Protein AF-A0A1L9UAB1-F1 (afdb_monomer)

Radius of gyration: 18.2 Å; Cα contacts (8 Å, |Δi|>4): 62; chains: 1; bounding box: 37×27×57 Å

Solvent-accessible surface area (backbone atoms only — not comparable to full-atom values): 6591 Å² total; per-residue (Å²): 135,89,75,77,73,87,72,81,56,47,74,92,64,65,47,100,83,69,58,80,67,83,61,58,80,86,55,81,45,85,50,50,50,58,50,54,51,51,55,52,47,51,55,50,50,52,50,56,72,71,42,64,96,72,83,76,54,79,80,77,55,50,68,67,56,56,52,52,51,53,50,49,55,55,48,52,57,67,70,41,41,55,69,71,28,90,49,75,66,32,46,62,74,26,44,69,56,32,70,78,38,59,81,61,96

pLDDT: mean 80.14, std 14.11, range [32.78, 94.5]

Sequence (105 aa):
MSVSYTSDTDDQFITGAGVSYEFPPAVPTSMSASIARIEFASLCEETVNQLPVSGLDPKECGYGAVLGLGARFQNYLKDLSVFFQPDLTSIRQSQAICEERPYIA

Foldseek 3Di:
DPPPPDAQDEPVPCDPVRDDDRDDLLDHHPCLQVVLVVVVVVLVVVVCVLDPPPVPDPVSNPVVNVVVSVVVVVVSLVPHHLLQRPDPVSVVVCVVVCVVPVSSD

Secondary structure (DSSP, 8-state):
---PPPP---GGG--TT-------TTS--TTHHHHHHHHHHHHHHHHHHHS-TT---TTTS-HHHHHHHHHHHHHHHHHS-GGG--SHHHHHHTHHHHHH-TTT-

Structure (mmCIF, N/CA/C/O backbone):
data_AF-A0A1L9UAB1-F1
#
_entry.id   AF-A0A1L9UAB1-F1
#
loop_
_atom_site.group_PDB
_atom_site.id
_atom_site.type_symbol
_atom_site.label_atom_id
_atom_site.label_alt_id
_atom_site.label_comp_id
_atom_site.label_asym_id
_atom_site.label_entity_id
_atom_site.label_seq_id
_atom_site.pdbx_PDB_ins_code
_atom_site.Cartn_x
_atom_site.Cartn_y
_atom_site.Cartn_z
_atom_site.occupancy
_atom_site.B_iso_or_equiv
_atom_site.auth_seq_id
_atom_site.auth_comp_id
_atom_site.auth_asym_id
_atom_site.auth_atom_id
_atom_site.pdbx_PDB_model_num
ATOM 1 N N . MET A 1 1 ? -21.862 11.081 -19.683 1.00 32.78 1 MET A N 1
ATOM 2 C CA . MET A 1 1 ? -20.471 11.501 -19.947 1.00 32.78 1 MET A CA 1
ATOM 3 C C . MET A 1 1 ? -19.581 10.410 -19.372 1.00 32.78 1 MET A C 1
ATOM 5 O O . MET A 1 1 ? -19.491 10.317 -18.158 1.00 32.78 1 MET A O 1
ATOM 9 N N . SER A 1 2 ? -19.052 9.507 -20.198 1.00 41.00 2 SER A N 1
ATOM 10 C CA . SER A 1 2 ? -18.065 8.512 -19.760 1.00 41.00 2 SER A CA 1
ATOM 11 C C . SER A 1 2 ? -16.690 9.151 -19.906 1.00 41.00 2 SER A C 1
ATOM 13 O O . SER A 1 2 ? -16.083 9.101 -20.974 1.00 41.00 2 SER A O 1
ATOM 15 N N . VAL A 1 3 ? -16.258 9.868 -18.874 1.00 44.34 3 VAL A N 1
ATOM 16 C CA . VAL A 1 3 ? -14.864 10.296 -18.788 1.00 44.34 3 VAL A CA 1
ATOM 17 C C . VAL A 1 3 ? -14.087 9.026 -18.470 1.00 44.34 3 VAL A C 1
ATOM 19 O O . VAL A 1 3 ? -14.277 8.455 -17.399 1.00 44.34 3 VAL A O 1
ATOM 22 N N . SER A 1 4 ? -13.313 8.521 -19.429 1.00 55.62 4 SER A N 1
ATOM 23 C CA . SER A 1 4 ? -12.381 7.425 -19.174 1.00 55.62 4 SER A CA 1
ATOM 24 C C . SER A 1 4 ? -11.485 7.854 -18.014 1.00 55.62 4 SER A C 1
ATOM 26 O O . SER A 1 4 ? -10.894 8.934 -18.075 1.00 55.62 4 SER A O 1
ATOM 28 N N . TYR A 1 5 ? -11.452 7.070 -16.934 1.00 52.38 5 TYR A N 1
ATOM 29 C CA . TYR A 1 5 ? -10.569 7.343 -15.802 1.00 52.38 5 TYR A CA 1
ATOM 30 C C . TYR A 1 5 ? -9.123 7.448 -16.301 1.00 52.38 5 TYR A C 1
ATOM 32 O O . TYR A 1 5 ? -8.740 6.765 -17.253 1.00 52.38 5 TYR A O 1
ATOM 40 N N . THR A 1 6 ? -8.333 8.331 -15.691 1.00 59.88 6 THR A N 1
ATOM 41 C CA . THR A 1 6 ? -6.898 8.439 -15.975 1.00 59.88 6 THR A CA 1
ATOM 42 C C . THR A 1 6 ? -6.250 7.076 -15.753 1.00 59.88 6 THR A C 1
ATOM 44 O O . THR A 1 6 ? -6.333 6.546 -14.646 1.00 59.88 6 THR A O 1
ATOM 47 N N . SER A 1 7 ? -5.656 6.495 -16.796 1.00 64.19 7 SER A N 1
ATOM 48 C CA . SER A 1 7 ? -4.967 5.212 -16.683 1.00 64.19 7 SER A CA 1
ATOM 49 C C . SER A 1 7 ? -3.643 5.396 -15.945 1.00 64.19 7 SER A C 1
ATOM 51 O O . SER A 1 7 ? -2.935 6.378 -16.172 1.00 64.19 7 SER A O 1
ATOM 53 N N . ASP A 1 8 ? -3.311 4.453 -15.061 1.00 72.06 8 ASP A N 1
ATOM 54 C CA . ASP A 1 8 ? -1.991 4.388 -14.438 1.00 72.06 8 ASP A CA 1
ATOM 55 C C . ASP A 1 8 ? -0.983 3.915 -15.501 1.00 72.06 8 ASP A C 1
ATOM 57 O O . ASP A 1 8 ? -0.803 2.721 -15.733 1.00 72.06 8 ASP A O 1
ATOM 61 N N . THR A 1 9 ? -0.425 4.853 -16.267 1.00 76.19 9 THR A N 1
ATOM 62 C CA . THR A 1 9 ? 0.439 4.578 -17.423 1.00 76.19 9 THR A CA 1
ATOM 63 C C . THR A 1 9 ? 1.582 5.585 -17.446 1.00 76.19 9 THR A C 1
ATOM 65 O O . THR A 1 9 ? 1.340 6.781 -17.312 1.00 76.19 9 THR A O 1
ATOM 68 N N . ASP A 1 10 ? 2.822 5.125 -17.644 1.00 79.81 10 ASP A N 1
ATOM 69 C CA . ASP A 1 10 ? 3.948 6.048 -17.836 1.00 79.81 10 ASP A CA 1
ATOM 70 C C . ASP A 1 10 ? 3.773 6.849 -19.136 1.00 79.81 10 ASP A C 1
ATOM 72 O O . ASP A 1 10 ? 3.451 6.278 -20.183 1.00 79.81 10 ASP A O 1
ATOM 76 N N . ASP A 1 11 ? 4.095 8.145 -19.095 1.00 80.12 11 ASP A N 1
ATOM 77 C CA . ASP A 1 11 ? 3.984 9.066 -20.238 1.00 80.12 11 ASP A CA 1
ATOM 78 C C . ASP A 1 11 ? 4.675 8.545 -21.508 1.00 80.12 11 ASP A C 1
ATOM 80 O O . ASP A 1 11 ? 4.207 8.756 -22.626 1.00 80.12 11 ASP A O 1
ATOM 84 N N . GLN A 1 12 ? 5.771 7.802 -21.343 1.00 79.25 12 GLN A N 1
ATOM 85 C CA . GLN A 1 12 ? 6.539 7.190 -22.431 1.00 79.25 12 GLN A CA 1
ATOM 86 C C . GLN A 1 12 ? 5.759 6.152 -23.258 1.00 79.25 12 GLN A C 1
ATOM 88 O O . GLN A 1 12 ? 6.149 5.858 -24.387 1.00 79.25 12 GLN A O 1
ATOM 93 N N . PHE A 1 13 ? 4.667 5.599 -22.721 1.00 75.06 13 PHE A N 1
ATOM 94 C CA . PHE A 1 13 ? 3.801 4.644 -23.420 1.00 75.06 13 PHE A CA 1
ATOM 95 C C . PHE A 1 13 ? 2.555 5.301 -24.028 1.00 75.06 13 PHE A C 1
ATOM 97 O O . PHE 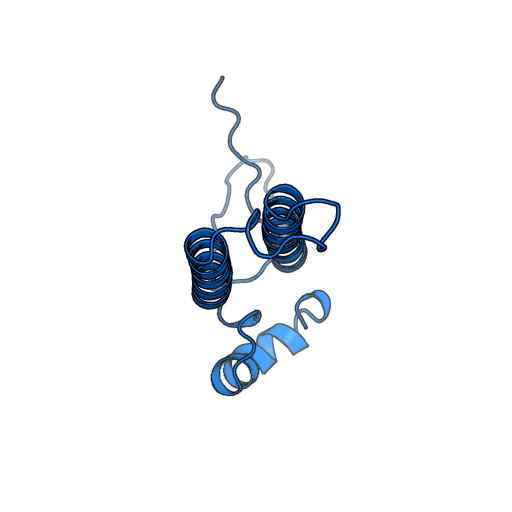A 1 13 ? 1.782 4.632 -24.718 1.00 75.06 13 PHE A O 1
ATOM 104 N N . ILE A 1 14 ? 2.359 6.607 -23.824 1.00 75.88 14 ILE A N 1
ATOM 105 C CA . ILE A 1 14 ? 1.248 7.352 -24.414 1.00 75.88 14 ILE A CA 1
ATOM 106 C C . ILE A 1 14 ? 1.561 7.604 -25.893 1.00 75.88 14 ILE A C 1
ATOM 108 O O . ILE A 1 14 ? 2.447 8.378 -26.251 1.00 75.88 14 ILE A O 1
ATOM 112 N N . THR A 1 15 ? 0.816 6.944 -26.782 1.00 73.94 15 THR A N 1
ATOM 113 C CA . THR A 1 15 ? 0.958 7.123 -28.235 1.00 73.94 15 THR A CA 1
ATOM 114 C C . THR A 1 15 ? -0.096 8.084 -28.781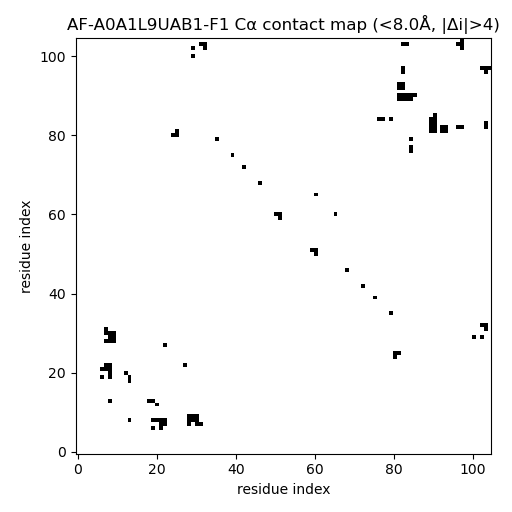 1.00 73.94 15 THR A C 1
ATOM 116 O O . THR A 1 15 ? -1.232 8.118 -28.310 1.00 73.94 15 THR A O 1
ATOM 119 N N . GLY A 1 16 ? 0.238 8.826 -29.846 1.00 69.06 16 GLY A N 1
ATOM 120 C CA . GLY A 1 16 ? -0.698 9.747 -30.515 1.00 69.06 16 GLY A CA 1
ATOM 121 C C . GLY A 1 16 ? -1.947 9.076 -31.112 1.00 69.06 16 GLY A C 1
ATOM 122 O O . GLY A 1 16 ? -2.888 9.765 -31.489 1.00 69.06 16 GLY A O 1
ATOM 123 N N . ALA A 1 17 ? -1.974 7.740 -31.174 1.00 70.38 17 ALA A N 1
ATOM 124 C CA . ALA A 1 17 ? -3.130 6.946 -31.583 1.00 70.38 17 ALA A CA 1
ATOM 125 C C . ALA A 1 17 ? -4.157 6.724 -30.453 1.00 70.38 17 ALA A C 1
ATOM 127 O O . ALA A 1 17 ? -5.226 6.178 -30.714 1.00 70.38 17 ALA A O 1
ATOM 128 N N . GLY A 1 18 ? -3.852 7.121 -29.210 1.00 60.47 18 GLY A N 1
ATOM 129 C CA . GLY A 1 18 ? -4.763 6.985 -28.068 1.00 60.47 18 GLY A CA 1
ATOM 130 C C . GLY A 1 18 ? -4.941 5.550 -27.564 1.00 60.47 18 GLY A C 1
ATOM 131 O O . GLY A 1 18 ? -5.903 5.269 -26.853 1.00 60.47 18 GLY A O 1
ATOM 132 N N . VAL A 1 19 ? -4.041 4.629 -27.927 1.00 59.25 19 VAL A N 1
ATOM 133 C CA . VAL A 1 19 ? -4.067 3.257 -27.406 1.00 59.25 19 VAL A CA 1
ATOM 134 C C . VAL A 1 19 ? -3.556 3.286 -25.967 1.00 59.25 19 VAL A C 1
ATOM 136 O O . VAL A 1 19 ? -2.362 3.473 -25.739 1.00 59.25 19 VAL A O 1
ATOM 139 N N . SER A 1 20 ? -4.469 3.142 -25.007 1.00 60.88 20 SER A N 1
ATOM 140 C CA . SER A 1 20 ? -4.128 2.955 -23.596 1.00 60.88 20 SER A CA 1
ATOM 141 C C . SER A 1 20 ? -3.590 1.536 -23.409 1.00 60.88 20 SER A C 1
ATOM 143 O O . SER A 1 20 ? -4.265 0.563 -23.748 1.00 60.88 20 SER A O 1
ATOM 145 N N . TYR A 1 21 ? -2.353 1.421 -22.927 1.00 60.44 21 TYR A N 1
ATOM 146 C CA . TYR A 1 21 ? -1.831 0.160 -22.416 1.00 60.44 21 TYR A CA 1
ATOM 147 C C . TYR A 1 21 ? -2.222 0.058 -20.945 1.00 60.44 21 TYR A C 1
ATOM 149 O O . TYR A 1 21 ? -1.699 0.791 -20.107 1.00 60.44 21 TYR A O 1
ATOM 157 N N . GLU A 1 22 ? -3.133 -0.860 -20.632 1.00 63.06 22 GLU A N 1
ATOM 158 C CA . GLU A 1 22 ? -3.353 -1.272 -19.250 1.00 63.06 22 GLU A CA 1
ATOM 159 C C . GLU A 1 22 ? -2.212 -2.206 -18.851 1.00 63.06 22 GLU A C 1
ATOM 161 O O . GLU A 1 22 ? -2.092 -3.334 -19.340 1.00 63.06 22 GLU A O 1
ATOM 166 N N . PHE A 1 23 ? -1.331 -1.711 -17.988 1.00 66.38 23 PHE A N 1
ATOM 167 C CA . PHE A 1 23 ? -0.327 -2.554 -17.365 1.00 66.38 23 PHE A CA 1
ATOM 168 C C . PHE A 1 23 ? -0.994 -3.431 -16.298 1.00 66.38 23 PHE A C 1
ATOM 170 O O . PHE A 1 23 ? -1.881 -2.962 -15.581 1.00 66.38 23 PHE A O 1
ATOM 177 N N . PRO A 1 24 ? -0.591 -4.708 -16.160 1.00 71.06 24 PRO A N 1
ATOM 178 C CA . PRO A 1 24 ? -1.023 -5.513 -15.030 1.00 71.06 24 PRO A CA 1
ATOM 179 C C . PRO A 1 24 ? -0.655 -4.812 -13.712 1.00 71.06 24 PRO A C 1
ATOM 181 O O . PRO A 1 24 ? 0.425 -4.229 -13.645 1.00 71.06 24 PRO A O 1
ATOM 184 N N . PRO A 1 25 ? -1.439 -4.962 -12.630 1.00 66.19 25 PRO A N 1
ATOM 185 C CA . PRO A 1 25 ? -1.137 -4.357 -11.321 1.00 66.19 25 PRO A CA 1
ATOM 186 C C . PRO A 1 25 ? 0.234 -4.742 -10.730 1.00 66.19 25 PRO A C 1
ATOM 188 O O . PRO A 1 25 ? 0.736 -4.096 -9.812 1.00 66.19 25 PRO A O 1
ATOM 191 N N . ALA A 1 26 ? 0.833 -5.822 -11.244 1.00 72.38 26 ALA A N 1
ATOM 192 C CA . ALA A 1 26 ? 2.167 -6.293 -10.886 1.00 72.38 26 ALA A CA 1
ATOM 193 C C . ALA A 1 26 ? 3.305 -5.494 -11.550 1.00 72.38 26 ALA A C 1
ATOM 195 O O . ALA A 1 26 ? 4.460 -5.657 -11.162 1.00 72.38 26 ALA A O 1
ATOM 196 N N . VAL A 1 27 ? 3.000 -4.656 -12.544 1.00 82.19 27 VAL A N 1
ATOM 197 C CA . VAL A 1 27 ? 3.966 -3.790 -13.220 1.00 82.19 27 VAL A CA 1
ATOM 198 C C . VAL A 1 27 ? 3.765 -2.372 -12.699 1.00 82.19 27 VAL A C 1
ATOM 200 O O . VAL A 1 27 ? 2.726 -1.772 -12.969 1.00 82.19 27 VAL A O 1
ATOM 203 N N . PRO A 1 28 ? 4.728 -1.822 -11.953 1.00 86.31 28 PRO A N 1
ATOM 204 C CA . PRO A 1 28 ? 4.596 -0.470 -11.455 1.00 86.31 28 PRO A CA 1
ATOM 205 C C . PRO A 1 28 ? 4.853 0.570 -12.540 1.00 86.31 28 PRO A C 1
ATOM 207 O O . PRO A 1 28 ? 5.682 0.389 -13.436 1.00 86.31 28 PRO A O 1
ATOM 210 N N . THR A 1 29 ? 4.209 1.713 -12.370 1.00 88.00 29 THR A N 1
ATOM 211 C CA . THR A 1 29 ? 4.438 2.933 -13.135 1.00 88.00 29 THR A CA 1
ATOM 212 C C . THR A 1 29 ? 5.062 4.007 -12.236 1.00 88.00 29 THR A C 1
ATOM 214 O O . THR A 1 29 ? 5.238 3.844 -11.025 1.00 88.00 29 THR A O 1
ATOM 217 N N . SER A 1 30 ? 5.352 5.157 -12.831 1.00 86.44 30 SER A N 1
ATOM 218 C CA . SER A 1 30 ? 5.768 6.386 -12.154 1.00 86.44 30 SER A CA 1
ATOM 219 C C . SER A 1 30 ? 4.696 6.931 -11.207 1.00 86.44 30 SER A C 1
ATOM 221 O O . SER A 1 30 ? 5.020 7.626 -10.245 1.00 86.44 30 SER A O 1
ATOM 223 N N . MET A 1 31 ? 3.423 6.615 -11.457 1.00 86.31 31 MET A N 1
ATOM 224 C CA . MET A 1 31 ? 2.290 7.100 -10.671 1.00 86.31 31 MET A CA 1
ATOM 225 C C . MET A 1 31 ? 1.840 6.113 -9.592 1.00 86.31 31 MET A C 1
ATOM 227 O O . MET A 1 31 ? 1.256 6.564 -8.605 1.00 86.31 31 MET A O 1
ATOM 231 N N . SER A 1 32 ? 2.180 4.822 -9.689 1.00 87.56 32 SER A N 1
ATOM 232 C CA . SER A 1 32 ? 1.720 3.794 -8.742 1.00 87.56 32 SER A CA 1
ATOM 233 C C . SER A 1 32 ? 2.012 4.142 -7.274 1.00 87.56 32 SER A C 1
ATOM 235 O O . SER A 1 32 ? 1.148 3.972 -6.417 1.00 87.56 32 SER A O 1
ATOM 237 N N . ALA A 1 33 ? 3.191 4.702 -6.964 1.00 89.38 33 ALA A N 1
ATOM 238 C CA . ALA A 1 33 ? 3.542 5.096 -5.592 1.00 89.38 33 ALA A CA 1
ATOM 239 C C . ALA A 1 33 ? 2.710 6.285 -5.089 1.00 89.38 33 ALA A C 1
ATOM 241 O O . ALA A 1 33 ? 2.303 6.328 -3.927 1.00 89.38 33 ALA A O 1
ATOM 242 N N . SER A 1 34 ? 2.432 7.248 -5.967 1.00 89.19 34 SER A N 1
ATOM 243 C CA . SER A 1 34 ? 1.591 8.403 -5.649 1.00 89.19 34 SER A CA 1
ATOM 244 C C . SER A 1 34 ? 0.136 7.988 -5.450 1.00 89.19 34 SER A C 1
ATOM 246 O O . SER A 1 34 ? -0.488 8.429 -4.489 1.00 89.19 34 SER A O 1
ATOM 248 N N . ILE A 1 35 ? -0.383 7.107 -6.311 1.00 88.62 35 ILE A N 1
ATOM 249 C CA . ILE A 1 35 ? -1.743 6.566 -6.218 1.00 88.62 35 ILE A CA 1
ATOM 250 C C . ILE A 1 35 ? -1.926 5.825 -4.891 1.00 88.62 35 ILE A C 1
ATOM 252 O O . ILE A 1 35 ? -2.815 6.191 -4.125 1.00 88.62 35 ILE A O 1
ATOM 256 N N . ALA A 1 36 ? -1.026 4.896 -4.550 1.00 90.06 36 ALA A N 1
ATOM 257 C CA . ALA A 1 36 ? -1.078 4.184 -3.272 1.00 90.06 36 ALA A CA 1
ATOM 258 C C . ALA A 1 36 ? -1.047 5.153 -2.072 1.00 90.06 36 ALA A C 1
ATOM 260 O O . ALA A 1 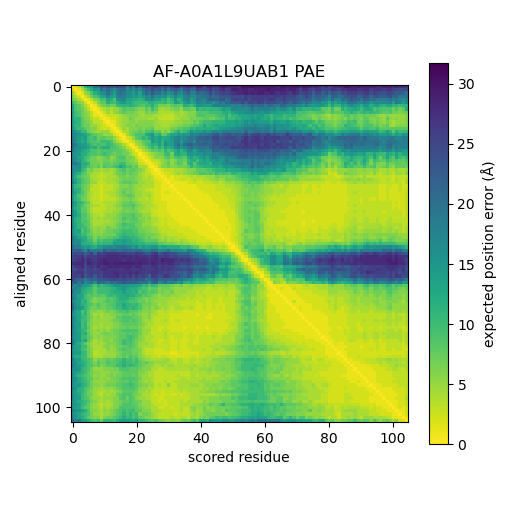36 ? -1.804 5.019 -1.114 1.00 90.06 36 ALA A O 1
ATOM 261 N N . ARG A 1 37 ? -0.217 6.203 -2.115 1.00 90.69 37 ARG A N 1
ATOM 262 C CA . ARG A 1 37 ? -0.190 7.211 -1.038 1.00 90.69 37 ARG A CA 1
ATOM 263 C C . ARG A 1 37 ? -1.498 7.994 -0.928 1.00 90.69 37 ARG A C 1
ATOM 265 O O . ARG A 1 37 ? -1.916 8.282 0.190 1.00 90.69 37 ARG A O 1
ATOM 272 N N . ILE A 1 38 ? -2.134 8.336 -2.047 1.00 92.38 38 ILE A N 1
ATOM 273 C CA . ILE A 1 38 ? -3.424 9.042 -2.067 1.00 92.38 38 ILE A CA 1
ATOM 274 C C . ILE A 1 38 ? -4.531 8.149 -1.500 1.00 92.38 38 ILE A C 1
ATOM 276 O O . ILE A 1 38 ? -5.295 8.601 -0.649 1.00 92.38 38 ILE A O 1
ATOM 280 N N . GLU A 1 39 ? -4.594 6.885 -1.916 1.00 92.12 39 GLU A N 1
ATOM 281 C CA . GLU A 1 39 ? -5.571 5.919 -1.402 1.00 92.12 39 GLU A CA 1
ATOM 282 C C . GLU A 1 39 ? -5.402 5.704 0.106 1.00 92.12 39 GLU A C 1
ATOM 284 O O . GLU A 1 39 ? -6.368 5.794 0.868 1.00 92.12 39 GLU A O 1
ATOM 289 N N . PHE A 1 40 ? -4.160 5.524 0.564 1.00 93.56 40 PHE A N 1
ATOM 290 C CA . PHE A 1 40 ? -3.861 5.411 1.987 1.00 93.56 40 PHE A CA 1
ATOM 291 C C . PHE A 1 40 ? -4.226 6.680 2.769 1.00 93.56 40 PHE A C 1
ATOM 293 O O . PHE A 1 40 ? -4.789 6.596 3.863 1.00 93.56 40 PHE A O 1
ATOM 300 N N . ALA A 1 41 ? -3.934 7.862 2.219 1.00 94.31 41 ALA A N 1
ATOM 301 C CA . ALA A 1 41 ? -4.291 9.134 2.837 1.00 94.31 41 ALA A CA 1
ATOM 302 C C . ALA A 1 41 ? -5.813 9.301 2.946 1.00 94.31 41 ALA A C 1
ATOM 304 O O . ALA A 1 41 ? -6.296 9.742 3.985 1.00 94.31 41 ALA A O 1
ATOM 305 N N . SER A 1 42 ? -6.568 8.885 1.926 1.00 93.19 42 SER A N 1
ATOM 306 C CA . SER A 1 42 ? -8.033 8.897 1.950 1.00 93.19 42 SER A CA 1
ATOM 307 C C . SER A 1 42 ? -8.593 7.981 3.044 1.00 93.19 42 SER A C 1
ATOM 309 O O . SER A 1 42 ? -9.488 8.383 3.788 1.00 93.19 42 SER A O 1
ATOM 311 N N . LEU A 1 43 ? -8.012 6.790 3.226 1.00 93.44 43 LEU A N 1
ATOM 312 C CA . LEU A 1 43 ? -8.381 5.893 4.325 1.00 93.44 43 LEU A CA 1
ATOM 313 C C . LEU A 1 43 ? -8.056 6.498 5.704 1.00 93.44 43 LEU A C 1
ATOM 315 O O . LEU A 1 43 ? -8.837 6.366 6.652 1.00 93.44 43 LEU A O 1
ATOM 319 N N . CYS A 1 44 ? -6.920 7.191 5.829 1.00 92.44 44 CYS A N 1
ATOM 320 C CA . CYS A 1 44 ? -6.565 7.926 7.044 1.00 92.44 44 CYS A CA 1
ATOM 321 C C . CYS A 1 44 ? -7.557 9.060 7.335 1.00 92.44 44 CYS A C 1
ATOM 323 O O . CYS A 1 44 ? -7.995 9.213 8.473 1.00 92.44 44 CYS A O 1
ATOM 325 N N . GLU A 1 45 ? -7.934 9.835 6.320 1.00 90.81 45 GLU A N 1
ATOM 326 C CA . GLU A 1 45 ? -8.918 10.910 6.443 1.00 90.81 45 GLU A CA 1
ATOM 327 C C . GLU A 1 45 ? -10.278 10.364 6.887 1.00 90.81 45 GLU A C 1
ATOM 329 O O . GLU A 1 45 ? -10.868 10.872 7.839 1.00 90.81 45 GLU A O 1
ATOM 334 N N . GLU A 1 46 ? -10.752 9.283 6.261 1.00 87.94 46 GLU A N 1
ATOM 335 C CA . GLU A 1 46 ? -11.993 8.623 6.661 1.00 87.94 46 GLU A CA 1
ATOM 336 C C . GLU A 1 46 ? -11.943 8.182 8.131 1.00 87.94 46 GLU A C 1
ATOM 338 O O . GLU A 1 46 ? -12.901 8.376 8.879 1.00 87.94 46 GLU A O 1
ATOM 343 N N . THR A 1 47 ? -10.807 7.635 8.560 1.00 87.50 47 THR A N 1
ATOM 344 C CA . THR A 1 47 ? -10.587 7.220 9.948 1.00 87.50 47 THR A CA 1
ATOM 345 C C . THR A 1 47 ? -10.691 8.403 10.904 1.00 87.50 47 THR A C 1
ATOM 347 O O . THR A 1 47 ? -11.413 8.329 11.895 1.00 87.50 47 THR A O 1
ATOM 350 N N . VAL A 1 48 ? -10.007 9.509 10.603 1.00 85.00 48 VAL A N 1
ATOM 351 C CA . VAL A 1 48 ? -10.049 10.727 11.423 1.00 85.00 48 VAL A CA 1
ATOM 352 C C . VAL A 1 48 ? -11.463 11.305 11.476 1.00 85.00 48 VAL A C 1
ATOM 354 O O . VAL A 1 48 ? -11.909 11.695 12.549 1.00 85.00 48 VAL A O 1
ATOM 357 N N . ASN A 1 49 ? -12.191 11.297 10.359 1.00 83.44 49 ASN A N 1
ATOM 358 C CA . ASN A 1 49 ? -13.567 11.790 10.286 1.00 83.44 49 ASN A CA 1
ATOM 359 C C . ASN A 1 49 ? -14.568 10.928 11.075 1.00 83.44 49 ASN A C 1
ATOM 361 O O . ASN A 1 49 ? -15.586 11.442 11.535 1.00 83.44 49 ASN A O 1
ATOM 365 N N . GLN A 1 50 ? -14.310 9.626 11.225 1.00 78.69 50 GLN A N 1
ATOM 366 C CA . GLN A 1 50 ? -15.152 8.724 12.021 1.00 78.69 50 GLN A CA 1
ATOM 367 C C . GLN A 1 50 ? -14.834 8.768 13.521 1.00 78.69 50 GLN A C 1
ATOM 369 O O . GLN A 1 50 ? -15.676 8.389 14.338 1.00 78.69 50 GLN A O 1
ATOM 374 N N . LEU A 1 51 ? -13.631 9.203 13.898 1.00 74.31 51 LEU A N 1
ATOM 375 C CA . LEU A 1 51 ? -13.234 9.314 15.295 1.00 74.31 51 LEU A CA 1
ATOM 376 C C . LEU A 1 51 ? -13.751 10.637 15.892 1.00 74.31 51 LEU A C 1
ATOM 378 O O . LEU A 1 51 ? -13.605 11.693 15.279 1.00 74.31 51 LEU A O 1
ATOM 382 N N . PRO A 1 52 ? -14.343 10.624 17.100 1.00 67.38 52 PRO A N 1
ATOM 383 C CA . PRO A 1 52 ? -14.812 11.849 17.732 1.00 67.38 52 PRO A CA 1
ATOM 384 C C . PRO A 1 52 ? -13.635 12.800 17.989 1.00 67.38 52 PRO A C 1
ATOM 386 O O . PRO A 1 52 ? -12.641 12.420 18.613 1.00 67.38 52 PRO A O 1
ATOM 389 N N . VAL A 1 53 ? -13.787 14.057 17.548 1.00 64.88 53 VAL A N 1
ATOM 390 C CA . VAL A 1 53 ? -12.789 15.152 17.587 1.00 64.88 53 VAL A CA 1
ATOM 391 C C . VAL A 1 53 ? -12.143 15.338 18.966 1.00 64.88 53 VAL A C 1
ATOM 393 O O . VAL A 1 53 ? -11.038 15.864 19.076 1.00 64.88 53 VAL A O 1
ATOM 396 N N . SER A 1 54 ? -12.815 14.906 20.034 1.00 59.78 54 SER A N 1
ATOM 397 C CA . SER A 1 54 ? -12.367 15.127 21.404 1.00 59.78 54 SER A CA 1
ATOM 398 C C . SER A 1 54 ? -11.660 13.945 22.059 1.00 59.78 54 SER A C 1
ATOM 400 O O . SER A 1 54 ? -11.089 14.168 23.114 1.00 59.78 54 SER A O 1
ATOM 402 N N . GLY A 1 55 ? -11.671 12.721 21.514 1.00 55.09 55 GLY A N 1
ATOM 403 C CA . GLY A 1 55 ? -10.960 11.567 22.105 1.00 55.09 55 GLY A CA 1
ATOM 404 C C . GLY A 1 55 ? -11.255 11.258 23.590 1.00 55.09 55 GLY A C 1
ATOM 405 O O . GLY A 1 55 ? -10.543 10.460 24.195 1.00 55.09 55 GLY A O 1
ATOM 406 N N . LEU A 1 56 ? -12.267 11.893 24.195 1.00 54.91 56 LEU A N 1
ATOM 407 C CA . LEU A 1 56 ? -12.428 11.983 25.651 1.00 54.91 56 LEU A CA 1
ATOM 408 C C . LEU A 1 56 ? -13.607 11.174 26.197 1.00 54.91 56 LEU A C 1
ATOM 410 O O . LEU A 1 56 ? -13.630 10.934 27.403 1.00 54.91 56 LEU A O 1
ATOM 414 N N . ASP A 1 57 ? -14.527 10.693 25.354 1.00 58.56 57 ASP A N 1
ATOM 415 C CA . ASP A 1 57 ? -15.513 9.701 25.787 1.00 58.56 57 ASP A CA 1
ATOM 416 C C . ASP A 1 57 ? -15.388 8.396 24.978 1.00 58.56 57 ASP A C 1
ATOM 418 O O . ASP A 1 57 ? -15.870 8.300 23.846 1.00 58.56 57 ASP A O 1
ATOM 422 N N . PRO A 1 58 ? -14.762 7.349 25.550 1.00 55.16 58 PRO A N 1
ATOM 423 C CA . PRO A 1 58 ? -14.731 6.003 24.979 1.00 55.16 58 PRO A CA 1
ATOM 424 C C . PRO A 1 58 ? -16.121 5.423 24.670 1.00 55.16 58 PRO A C 1
ATOM 426 O O . PRO A 1 58 ? -16.210 4.408 23.983 1.00 55.16 58 PRO A O 1
ATOM 429 N N . LYS A 1 59 ? -17.207 6.028 25.178 1.00 57.62 59 LYS A N 1
ATOM 430 C CA . LYS A 1 59 ? -18.585 5.646 24.844 1.00 57.62 59 LYS A CA 1
ATOM 431 C C . LYS A 1 59 ? -19.058 6.140 23.475 1.00 57.62 59 LYS A C 1
ATOM 433 O O . LYS A 1 59 ? -20.000 5.554 22.948 1.00 57.62 59 LYS A O 1
ATOM 438 N N . GLU A 1 60 ? -18.443 7.175 22.900 1.00 59.66 60 GLU A N 1
ATOM 439 C CA . GLU A 1 60 ? -18.870 7.746 21.611 1.00 59.66 60 GLU A CA 1
ATOM 440 C C . GLU A 1 60 ? -18.278 7.006 20.405 1.00 59.66 60 GLU A C 1
ATOM 442 O O . GLU A 1 60 ? -18.927 6.903 19.365 1.00 59.66 60 GLU A O 1
ATOM 447 N N . CYS A 1 61 ? -17.085 6.420 20.542 1.00 66.06 61 CYS A N 1
ATOM 448 C CA . CYS A 1 61 ? -16.497 5.578 19.503 1.00 66.06 61 CYS A CA 1
ATOM 449 C C . CYS A 1 61 ? -16.821 4.106 19.781 1.00 66.06 61 CYS A C 1
ATOM 451 O O . CYS A 1 61 ? -16.141 3.429 20.554 1.00 66.06 61 CYS A O 1
ATOM 453 N N . GLY A 1 62 ? -17.893 3.601 19.169 1.00 75.69 62 GLY A N 1
ATOM 454 C CA . GLY A 1 62 ? -18.283 2.202 19.319 1.00 75.69 62 GLY A CA 1
ATOM 455 C C . GLY A 1 62 ? -17.148 1.256 18.908 1.00 75.69 62 GLY A C 1
ATOM 456 O O . GLY A 1 62 ? -16.615 1.364 17.809 1.00 75.69 62 GLY A O 1
ATOM 457 N N . TYR A 1 63 ? -16.809 0.280 19.755 1.00 82.00 63 TYR A N 1
ATOM 458 C CA . TYR A 1 63 ? -15.740 -0.701 19.494 1.00 82.00 63 TYR A CA 1
ATOM 459 C C . TYR A 1 63 ? -15.867 -1.401 18.125 1.00 82.00 63 TYR A C 1
ATOM 461 O O . TYR A 1 63 ? -14.868 -1.683 17.467 1.00 82.00 63 TYR A O 1
ATOM 469 N N . GLY A 1 64 ? -17.098 -1.621 17.650 1.00 85.00 64 GLY A N 1
ATOM 470 C CA . GLY A 1 64 ? -17.357 -2.150 16.308 1.00 85.00 64 GLY A CA 1
A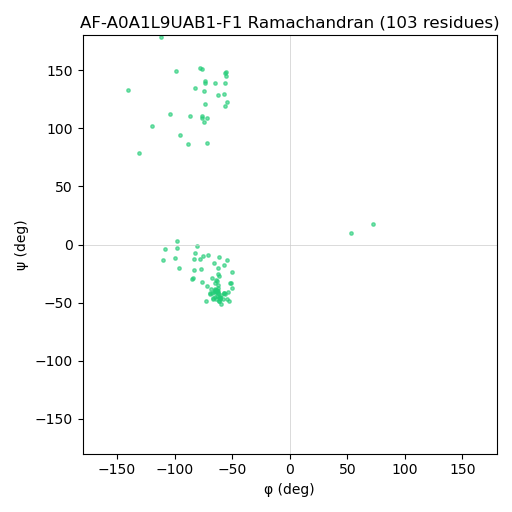TOM 471 C C . GLY A 1 64 ? -16.860 -1.244 15.172 1.00 85.00 64 GLY A C 1
ATOM 472 O O . GLY A 1 64 ? -16.377 -1.759 14.169 1.00 85.00 64 GLY A O 1
ATOM 473 N N . ALA A 1 65 ? -16.910 0.082 15.336 1.00 82.69 65 ALA A N 1
ATOM 474 C CA . ALA A 1 65 ? -16.347 1.030 14.374 1.00 82.69 65 ALA A CA 1
ATOM 475 C C . ALA A 1 65 ? -14.816 0.926 14.334 1.00 82.69 65 ALA A C 1
ATOM 477 O O . ALA A 1 65 ? -14.236 0.857 13.255 1.00 82.69 65 ALA A O 1
ATOM 478 N N . VAL A 1 66 ? -14.168 0.794 15.497 1.00 84.31 66 VAL A N 1
ATOM 479 C CA . VAL A 1 66 ? -12.714 0.573 15.589 1.00 84.31 66 VAL A CA 1
ATOM 480 C C . VAL A 1 66 ? -12.303 -0.726 14.889 1.00 84.31 66 VAL A C 1
ATOM 482 O O . VAL A 1 66 ? -11.349 -0.733 14.113 1.00 84.31 66 VAL A O 1
ATOM 485 N N . LEU A 1 67 ? -13.040 -1.820 15.110 1.00 90.06 67 LEU A N 1
ATOM 486 C CA . LEU A 1 67 ? -12.794 -3.085 14.409 1.00 90.06 67 LEU A CA 1
ATOM 487 C C . LEU A 1 67 ? -13.023 -2.961 12.897 1.00 90.06 67 LEU A C 1
ATOM 489 O O . LEU A 1 67 ? -12.237 -3.497 12.117 1.00 90.06 67 LEU A O 1
ATOM 493 N N . GLY A 1 68 ? -14.070 -2.242 12.485 1.00 90.56 68 GLY A N 1
ATOM 494 C CA . GLY A 1 68 ? -14.363 -1.976 11.078 1.00 90.56 68 GLY A CA 1
ATOM 495 C C . GLY A 1 68 ? -13.244 -1.196 10.388 1.00 90.56 68 GLY A C 1
ATOM 496 O O . GLY A 1 68 ? -12.804 -1.588 9.309 1.00 90.56 68 GLY A O 1
ATOM 497 N N . LEU A 1 69 ? -12.733 -0.145 11.034 1.00 90.00 69 LEU A N 1
ATOM 498 C CA . LEU A 1 69 ? -11.580 0.622 10.561 1.00 90.00 69 LEU A CA 1
ATOM 499 C C . LEU A 1 69 ? -10.335 -0.265 10.465 1.00 90.00 69 LEU A C 1
ATOM 501 O O . LEU A 1 69 ? -9.696 -0.318 9.416 1.00 90.00 69 LEU A O 1
ATOM 505 N N . GLY A 1 70 ? -10.037 -1.040 11.511 1.00 91.06 70 GLY A N 1
ATOM 506 C CA . GLY A 1 70 ? -8.915 -1.980 11.509 1.00 91.06 70 GLY A CA 1
ATOM 507 C C . GLY A 1 70 ? -8.984 -2.989 10.358 1.00 91.06 70 GLY A C 1
ATOM 508 O O . GLY A 1 70 ? -7.984 -3.220 9.681 1.00 91.06 70 GLY A O 1
ATOM 509 N N . ALA A 1 71 ? -10.167 -3.543 10.080 1.00 94.31 71 ALA A N 1
ATOM 510 C CA . ALA A 1 71 ? -10.370 -4.455 8.957 1.00 94.31 71 ALA A CA 1
ATOM 511 C C . ALA A 1 71 ? -10.109 -3.779 7.601 1.00 94.31 71 ALA A C 1
ATOM 513 O O . ALA A 1 71 ? -9.502 -4.394 6.728 1.00 94.31 71 ALA A O 1
ATOM 514 N N . ARG A 1 72 ? -10.505 -2.511 7.428 1.00 94.12 72 ARG A N 1
ATOM 515 C CA . ARG A 1 72 ? -10.248 -1.753 6.192 1.00 94.12 72 ARG A CA 1
ATOM 516 C C . ARG A 1 72 ? -8.762 -1.515 5.956 1.00 94.12 72 ARG A C 1
ATOM 518 O O . ARG A 1 72 ? -8.295 -1.777 4.855 1.00 94.12 72 ARG A O 1
ATOM 525 N N . PHE A 1 73 ? -8.011 -1.114 6.984 1.00 93.94 73 PHE A N 1
ATOM 526 C CA . PHE A 1 73 ? -6.550 -1.001 6.881 1.00 93.94 73 PHE A CA 1
ATOM 527 C C . PHE A 1 73 ? -5.897 -2.334 6.520 1.00 93.94 73 PHE A C 1
ATOM 529 O O . PHE A 1 73 ? -5.021 -2.381 5.664 1.00 93.94 73 PHE A O 1
ATOM 536 N N . GLN A 1 74 ? -6.335 -3.429 7.142 1.00 94.06 74 GLN A N 1
ATOM 537 C CA . GLN A 1 74 ? -5.804 -4.757 6.839 1.00 94.06 74 GLN A CA 1
ATOM 538 C C . GLN A 1 74 ? -6.118 -5.203 5.409 1.00 94.06 74 GLN A C 1
ATOM 540 O O . GLN A 1 74 ? -5.265 -5.809 4.770 1.00 94.06 74 GLN A O 1
ATOM 545 N N . ASN A 1 75 ? -7.316 -4.911 4.903 1.00 94.50 75 ASN A N 1
ATOM 546 C CA . ASN A 1 75 ? -7.675 -5.216 3.520 1.00 94.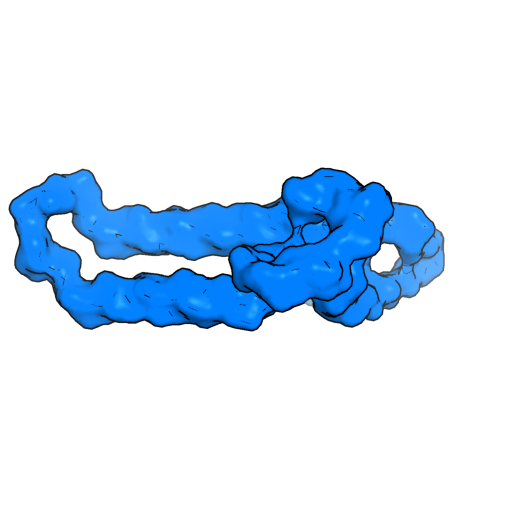50 75 ASN A CA 1
ATOM 547 C C . ASN A 1 75 ? -6.847 -4.376 2.546 1.00 94.50 75 ASN A C 1
ATOM 549 O O . ASN A 1 75 ? -6.217 -4.947 1.667 1.00 94.50 75 ASN A O 1
ATOM 553 N N . TYR A 1 76 ? -6.732 -3.066 2.783 1.00 94.19 76 TYR A N 1
ATOM 554 C CA . TYR A 1 76 ? -5.882 -2.188 1.981 1.00 94.19 76 TYR A CA 1
ATOM 555 C C . TYR A 1 76 ? -4.442 -2.715 1.887 1.00 94.19 76 TYR A C 1
ATOM 557 O O . TYR A 1 76 ? -3.905 -2.862 0.796 1.00 94.19 76 TYR A O 1
ATOM 565 N N . LEU A 1 77 ? -3.833 -3.090 3.019 1.00 91.88 77 LEU A N 1
ATOM 566 C CA . LEU A 1 77 ? -2.470 -3.631 3.030 1.00 91.88 77 LEU A CA 1
ATOM 567 C C . LEU A 1 77 ? -2.329 -4.962 2.275 1.00 91.88 77 LEU A C 1
ATOM 569 O O . LEU A 1 77 ? -1.259 -5.233 1.737 1.00 91.88 77 LEU A O 1
ATOM 573 N N . LYS A 1 78 ? -3.374 -5.797 2.251 1.00 90.56 78 LYS A N 1
ATOM 574 C CA . LYS A 1 78 ? -3.383 -7.066 1.503 1.00 90.56 78 LYS A CA 1
ATOM 575 C C . LYS A 1 78 ? -3.576 -6.861 0.005 1.00 90.56 78 LYS A C 1
ATOM 577 O O . LYS A 1 78 ? -3.049 -7.651 -0.773 1.00 90.56 78 LYS A O 1
ATOM 582 N N . ASP A 1 79 ? -4.326 -5.831 -0.367 1.00 90.50 79 ASP A N 1
ATOM 583 C CA . ASP A 1 79 ? -4.653 -5.511 -1.755 1.00 90.50 79 ASP A CA 1
ATOM 584 C C . ASP A 1 79 ? -3.535 -4.709 -2.443 1.00 90.50 79 ASP A C 1
ATOM 586 O O . ASP A 1 79 ? -3.520 -4.605 -3.669 1.00 90.50 79 ASP A O 1
ATOM 590 N N . LEU A 1 80 ? -2.566 -4.187 -1.677 1.00 90.62 80 LEU A N 1
ATOM 591 C CA . LEU A 1 80 ? -1.370 -3.557 -2.231 1.00 90.62 80 LEU A CA 1
ATOM 592 C C . LEU A 1 80 ? -0.619 -4.510 -3.162 1.00 90.62 80 LEU A C 1
ATOM 594 O O . LEU A 1 80 ? -0.398 -5.683 -2.843 1.00 90.62 80 LEU A O 1
ATOM 598 N N . SER A 1 81 ? -0.133 -3.967 -4.278 1.00 90.38 81 SER A N 1
ATOM 599 C CA . SER A 1 81 ? 0.821 -4.664 -5.137 1.00 90.38 81 SER A CA 1
ATOM 600 C C . SER A 1 81 ? 2.048 -5.106 -4.341 1.00 90.38 81 SER A C 1
ATOM 602 O O . SER A 1 81 ? 2.477 -4.426 -3.410 1.00 90.38 81 SER A O 1
ATOM 604 N N . VAL A 1 82 ? 2.648 -6.232 -4.737 1.00 90.75 82 VAL A N 1
ATOM 605 C CA . VAL A 1 82 ? 3.769 -6.881 -4.026 1.00 90.75 82 VAL A CA 1
ATOM 606 C C . VAL A 1 82 ? 4.906 -5.902 -3.702 1.00 90.75 82 VAL A C 1
ATOM 608 O O . VAL A 1 82 ? 5.456 -5.933 -2.608 1.00 90.75 82 VAL A O 1
ATOM 611 N N . PHE A 1 83 ? 5.207 -4.961 -4.595 1.00 90.75 83 PHE A N 1
ATOM 612 C CA . PHE A 1 83 ? 6.255 -3.954 -4.390 1.00 90.75 83 PHE A CA 1
ATOM 613 C C . PHE A 1 83 ? 5.940 -2.873 -3.347 1.00 90.75 83 PHE A C 1
ATOM 615 O O . PHE A 1 83 ? 6.843 -2.140 -2.960 1.00 90.75 83 PHE A O 1
ATOM 622 N N . PHE A 1 84 ? 4.708 -2.803 -2.843 1.00 91.44 84 PHE A N 1
ATOM 623 C CA . PHE A 1 84 ? 4.325 -1.963 -1.705 1.00 91.44 84 PHE A CA 1
ATOM 624 C C . PHE A 1 84 ? 4.026 -2.757 -0.430 1.00 91.44 84 PHE A C 1
ATOM 626 O O . PHE A 1 84 ? 3.762 -2.156 0.614 1.00 91.44 84 PHE A O 1
ATOM 633 N N . GLN A 1 85 ? 4.056 -4.091 -0.476 1.00 91.50 85 GLN A N 1
ATOM 634 C CA . GLN A 1 85 ? 3.773 -4.898 0.706 1.00 91.50 85 GLN A CA 1
ATOM 635 C C . GLN A 1 85 ? 4.958 -4.857 1.690 1.00 91.50 85 GLN A C 1
ATOM 637 O O . GLN A 1 85 ? 6.106 -5.069 1.292 1.00 91.50 85 GLN A O 1
ATOM 642 N N . PRO A 1 86 ? 4.708 -4.614 2.992 1.00 86.62 86 PRO A N 1
ATOM 643 C CA . PRO A 1 86 ? 5.769 -4.396 3.975 1.00 86.62 86 PRO A CA 1
ATOM 644 C C . PRO A 1 86 ? 6.419 -5.689 4.495 1.00 86.62 86 PRO A C 1
ATOM 646 O O . PRO A 1 86 ? 7.302 -5.629 5.352 1.00 86.62 86 PRO A O 1
ATOM 649 N N . ASP A 1 87 ? 5.973 -6.869 4.058 1.00 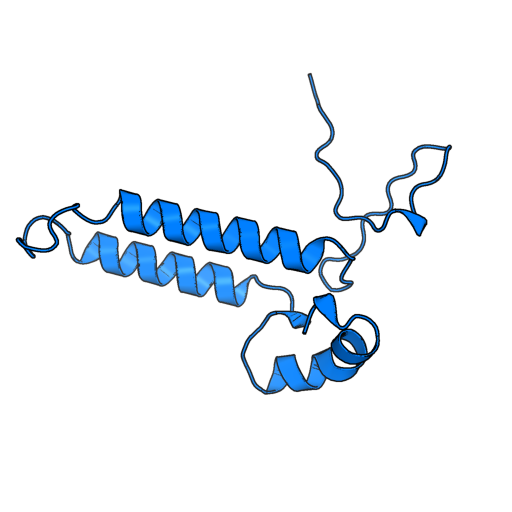91.69 87 ASP A N 1
ATOM 650 C CA . ASP A 1 87 ? 6.538 -8.130 4.526 1.00 91.69 87 ASP A CA 1
ATOM 651 C C . ASP A 1 87 ? 7.881 -8.451 3.847 1.00 91.69 87 ASP A C 1
ATOM 653 O O . ASP A 1 87 ? 8.162 -8.078 2.708 1.00 91.69 87 ASP A O 1
ATOM 657 N N . LEU A 1 88 ? 8.730 -9.195 4.558 1.00 90.62 88 LEU A N 1
ATOM 658 C CA . LEU A 1 88 ? 10.089 -9.503 4.104 1.00 90.62 88 LEU A CA 1
ATOM 659 C C . LEU A 1 88 ? 10.137 -10.292 2.790 1.00 90.62 88 LEU A C 1
ATOM 661 O O . LEU A 1 88 ? 11.145 -10.225 2.084 1.00 90.62 88 LEU A O 1
ATOM 665 N N . THR A 1 89 ? 9.101 -11.071 2.476 1.00 92.94 89 THR A N 1
ATOM 666 C CA . THR A 1 89 ? 9.065 -11.871 1.248 1.00 92.94 89 THR A CA 1
ATOM 667 C C . THR A 1 89 ? 8.849 -10.953 0.058 1.00 92.94 89 THR A C 1
ATOM 669 O O . THR A 1 89 ? 9.626 -11.000 -0.895 1.00 92.94 89 THR A O 1
ATOM 672 N N . SER A 1 90 ? 7.861 -10.071 0.158 1.00 90.44 90 SER A N 1
ATOM 673 C CA . SER A 1 90 ? 7.513 -9.100 -0.875 1.00 90.44 90 SER A CA 1
ATOM 674 C C . SER A 1 90 ? 8.620 -8.077 -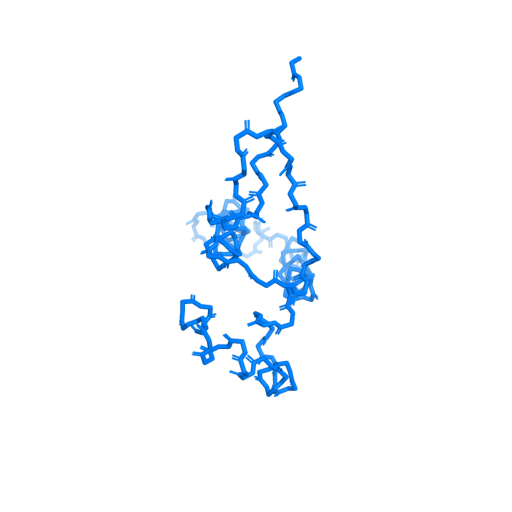1.121 1.00 90.44 90 SER A C 1
ATOM 676 O O . SER A 1 90 ? 8.962 -7.807 -2.274 1.00 90.44 90 SER A O 1
ATOM 678 N N . ILE A 1 91 ? 9.285 -7.603 -0.059 1.00 89.50 91 ILE A N 1
ATOM 679 C CA . ILE A 1 91 ? 10.462 -6.723 -0.168 1.00 89.50 91 ILE A CA 1
ATOM 680 C C . ILE A 1 91 ? 11.576 -7.399 -0.978 1.00 89.50 91 ILE A C 1
ATOM 682 O O . ILE A 1 91 ? 12.141 -6.797 -1.890 1.00 89.50 91 ILE A O 1
ATOM 686 N N . ARG A 1 92 ? 11.884 -8.671 -0.687 1.00 91.81 92 ARG A N 1
ATOM 687 C CA . ARG A 1 92 ? 12.909 -9.423 -1.431 1.00 91.81 92 ARG A CA 1
ATOM 688 C C . ARG A 1 92 ? 12.511 -9.656 -2.885 1.00 91.81 92 ARG A C 1
ATOM 690 O O . ARG A 1 92 ? 13.359 -9.553 -3.764 1.00 91.81 92 ARG A O 1
ATOM 697 N N . GLN A 1 93 ? 11.241 -9.969 -3.140 1.00 91.56 93 GLN A N 1
ATOM 698 C CA . GLN A 1 93 ? 10.724 -10.166 -4.498 1.00 91.56 93 GLN A CA 1
ATOM 699 C C . GLN A 1 93 ? 10.784 -8.885 -5.335 1.00 91.56 93 GLN A C 1
ATOM 701 O O . GLN A 1 93 ? 10.976 -8.952 -6.546 1.00 91.56 93 GLN A O 1
ATOM 706 N N . SER A 1 94 ? 10.668 -7.729 -4.686 1.00 91.56 94 SER A N 1
ATOM 707 C CA . SER A 1 94 ? 10.562 -6.428 -5.349 1.00 91.56 94 SER A CA 1
ATOM 708 C C . SER A 1 94 ? 11.887 -5.675 -5.439 1.00 91.56 94 SER A C 1
ATOM 710 O O . SER A 1 94 ? 11.919 -4.565 -5.956 1.00 91.56 94 SER A O 1
ATOM 712 N N . GLN A 1 95 ? 12.997 -6.267 -4.988 1.00 91.69 95 GLN A N 1
ATOM 713 C CA . GLN A 1 95 ? 14.295 -5.593 -4.951 1.00 91.69 95 GLN A CA 1
ATOM 714 C C . GLN A 1 95 ? 14.708 -5.032 -6.323 1.00 91.69 95 GLN A C 1
ATOM 716 O O . GLN A 1 95 ? 15.074 -3.865 -6.417 1.00 91.69 95 GLN A O 1
ATOM 721 N N . ALA A 1 96 ? 14.591 -5.829 -7.389 1.00 92.12 96 ALA A N 1
ATOM 722 C CA . ALA A 1 96 ? 14.942 -5.389 -8.742 1.00 92.12 96 ALA A CA 1
ATOM 723 C C . ALA A 1 96 ? 14.069 -4.213 -9.220 1.00 92.12 96 ALA A C 1
ATOM 725 O O . ALA A 1 96 ? 14.568 -3.290 -9.858 1.00 92.12 96 ALA A O 1
ATOM 726 N N . ILE A 1 97 ? 12.781 -4.220 -8.860 1.00 89.94 97 ILE A N 1
ATOM 727 C CA . ILE A 1 97 ? 11.851 -3.126 -9.160 1.00 89.94 97 ILE A CA 1
ATOM 728 C C . ILE A 1 97 ? 12.292 -1.848 -8.439 1.00 89.94 97 ILE A C 1
ATOM 730 O O . ILE A 1 97 ? 12.357 -0.789 -9.056 1.00 89.94 97 ILE A O 1
ATOM 734 N N . CYS A 1 98 ? 12.619 -1.945 -7.150 1.00 88.62 98 CYS A N 1
ATOM 735 C CA . CYS A 1 98 ? 13.067 -0.806 -6.351 1.00 88.62 98 CYS A CA 1
ATOM 736 C C . CYS A 1 98 ? 14.411 -0.237 -6.837 1.00 88.62 98 CYS A C 1
ATOM 738 O O . CYS A 1 98 ? 14.627 0.970 -6.761 1.00 88.62 98 CYS A O 1
ATOM 740 N N . GLU A 1 99 ? 15.304 -1.085 -7.355 1.00 90.94 99 GLU A N 1
ATO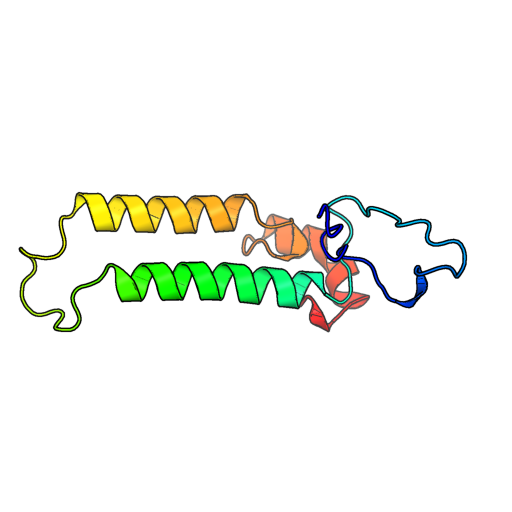M 741 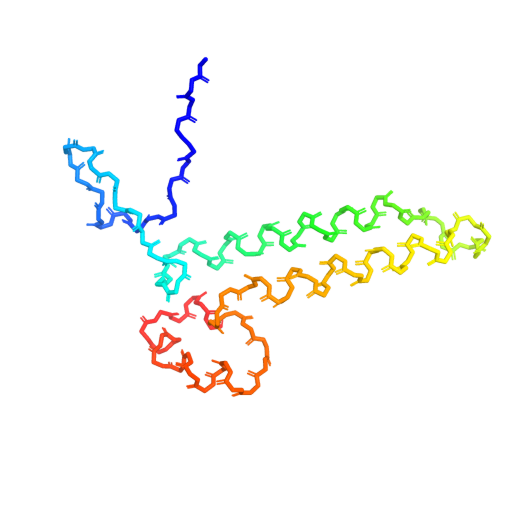C CA . GLU A 1 99 ? 16.572 -0.663 -7.964 1.00 90.94 99 GLU A CA 1
ATOM 742 C C . GLU A 1 99 ? 16.357 0.075 -9.298 1.00 90.94 99 GLU A C 1
ATOM 744 O O . GLU A 1 99 ? 16.990 1.102 -9.540 1.00 90.94 99 GLU A O 1
ATOM 749 N N . GLU A 1 100 ? 15.446 -0.408 -10.151 1.00 90.31 100 GLU A N 1
ATOM 750 C CA . GLU A 1 100 ? 15.112 0.233 -11.433 1.00 90.31 100 GLU A CA 1
ATOM 751 C C . GLU A 1 100 ? 14.310 1.533 -11.242 1.00 90.31 100 GLU A C 1
ATOM 753 O O . GLU A 1 100 ? 14.476 2.503 -11.985 1.00 90.31 100 GLU A O 1
ATOM 758 N N . ARG A 1 101 ? 13.434 1.561 -10.234 1.00 87.44 101 ARG A N 1
ATOM 759 C CA . ARG A 1 101 ? 12.464 2.632 -9.983 1.00 87.44 101 ARG A CA 1
ATOM 760 C C . ARG A 1 101 ? 12.531 3.081 -8.517 1.00 87.44 101 ARG A C 1
ATOM 762 O O . ARG A 1 101 ? 11.651 2.752 -7.722 1.00 87.44 101 ARG A O 1
ATOM 769 N N . PRO A 1 102 ? 13.531 3.898 -8.143 1.00 86.06 102 PRO A N 1
ATOM 770 C CA . PRO A 1 102 ? 13.797 4.257 -6.747 1.00 86.06 102 PRO A CA 1
ATOM 771 C C . PRO A 1 102 ? 12.693 5.083 -6.074 1.00 86.06 102 PRO A C 1
ATOM 773 O O . PRO A 1 102 ? 12.668 5.186 -4.857 1.00 86.06 102 PRO A O 1
ATOM 776 N N . TYR A 1 103 ? 11.768 5.672 -6.834 1.00 82.00 103 TYR A N 1
ATOM 777 C CA . TYR A 1 103 ? 10.599 6.372 -6.287 1.00 82.00 103 TYR A CA 1
ATOM 778 C C . TYR A 1 103 ? 9.499 5.425 -5.769 1.00 82.00 103 TYR A C 1
ATOM 780 O O . TYR A 1 103 ? 8.544 5.893 -5.148 1.00 82.00 103 TYR A O 1
ATOM 788 N N . ILE A 1 104 ? 9.613 4.119 -6.039 1.00 84.81 104 ILE A N 1
ATOM 789 C CA . ILE A 1 104 ? 8.752 3.062 -5.483 1.00 84.81 104 ILE A CA 1
ATOM 790 C C . ILE A 1 104 ? 9.252 2.615 -4.103 1.00 84.81 104 ILE A C 1
ATOM 792 O O . ILE A 1 104 ? 8.441 2.179 -3.287 1.00 84.81 104 ILE A O 1
ATOM 796 N N . ALA A 1 105 ? 10.563 2.727 -3.863 1.00 74.06 105 ALA A N 1
ATOM 797 C CA . ALA A 1 105 ? 11.243 2.273 -2.651 1.00 74.06 105 ALA A CA 1
ATOM 798 C C . ALA A 1 105 ? 10.970 3.151 -1.417 1.00 74.06 105 ALA A C 1
ATOM 800 O O . ALA A 1 105 ? 10.720 4.372 -1.567 1.00 74.06 105 ALA A O 1
#

Mean predicted aligned error: 8.82 Å

Organism: Aspergillus brasiliensis (strain CBS 101740 / IMI 381727 / IBT 21946) (NCBI:txid767769)